Protein AF-A0A4Y2N071-F1 (afdb_monomer_lite)

Foldseek 3Di:
DDDDDDDPDPDPDDVVPDPPPPPPCDPLVRQLVQLCVAPVSVVLLCQVVDPDVDPSVVVCVVQAWDDDPSFIWGADPPDPDRDTAGEGHPVCVVVLLCSQCVPPCVVPPDSVVSLVVCVVHHDYPCSVVVSVD

InterPro domains:
  IPR041588 Integrase zinc-binding domain [PF17921] (89-132)

Radius of gyration: 17.63 Å; chains: 1; bounding box: 45×34×49 Å

Secondary structure (DSSP, 8-state):
--PPP-----SS--TTT----------HHHHHHHHTTSHHHHHHHHHHHSSS--HHHHHHHHTTEEEETTEEEEE-TT-SS-PEEEE--GGGHHHHHHHHHSSTTGGGTHHHHHHHHHHHHEE-TTHHHHHH-

Sequence (133 aa):
MLSRPICTHKKPNCEICTITIDVPARSSKDIRNEQMKDDELKKIIDTFESPEKGTNYSNCTERGYLMNREVLYRYSPDSESEEHQLVFPTHEREQILRDHHDAPTAGHYGGEGTLNRISNRYYFTGMRKFITD

pLDDT: mean 73.49, std 18.64, range [33.66, 95.0]

Organism: Araneus ventricosus (NCBI:txid182803)

Structure (mmCIF, N/CA/C/O backbone):
data_AF-A0A4Y2N071-F1
#
_entry.id   AF-A0A4Y2N071-F1
#
loop_
_atom_site.group_PDB
_atom_site.id
_atom_site.type_symbol
_atom_site.label_atom_id
_atom_site.label_alt_id
_atom_site.label_comp_id
_atom_site.label_asym_id
_atom_site.label_entity_id
_atom_site.label_seq_id
_atom_site.pdbx_PDB_ins_code
_atom_site.Cartn_x
_atom_site.Cartn_y
_atom_site.Cartn_z
_atom_site.occupancy
_atom_site.B_iso_or_equiv
_atom_site.auth_seq_id
_atom_site.auth_comp_id
_atom_site.auth_asym_id
_atom_site.auth_atom_id
_atom_site.pdbx_PDB_model_num
ATOM 1 N N . MET A 1 1 ? 32.299 23.401 -21.014 1.00 37.44 1 MET A N 1
ATOM 2 C CA . MET A 1 1 ? 30.980 23.968 -20.661 1.00 37.44 1 MET A CA 1
ATOM 3 C C . MET A 1 1 ? 29.949 23.354 -21.600 1.00 37.44 1 MET A C 1
ATOM 5 O O . MET A 1 1 ? 29.773 23.860 -22.698 1.00 37.44 1 MET A O 1
ATOM 9 N N . LEU A 1 2 ? 29.367 22.205 -21.250 1.00 33.66 2 LEU A N 1
ATOM 10 C CA . LEU A 1 2 ? 28.338 21.561 -22.076 1.00 33.66 2 LEU A CA 1
ATOM 11 C C 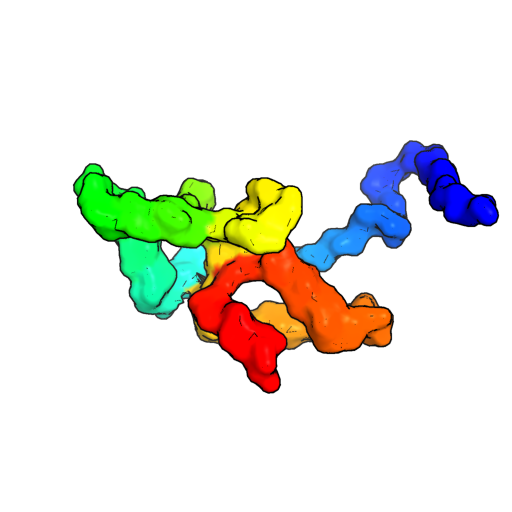. LEU A 1 2 ? 26.978 21.842 -21.440 1.00 33.66 2 LEU A C 1
ATOM 13 O O . LEU A 1 2 ? 26.544 21.144 -20.528 1.00 33.66 2 LEU A O 1
ATOM 17 N N . SER A 1 3 ? 26.353 22.928 -21.882 1.00 41.78 3 SER A N 1
ATOM 18 C CA . SER A 1 3 ? 24.983 23.279 -21.515 1.00 41.78 3 SER A CA 1
ATOM 19 C C . SER A 1 3 ? 24.014 22.274 -22.138 1.00 41.78 3 SER A C 1
ATOM 21 O O . SER A 1 3 ? 24.192 21.877 -23.292 1.00 41.78 3 SER A O 1
ATOM 23 N N . ARG A 1 4 ? 22.973 21.876 -21.393 1.00 45.53 4 ARG A N 1
ATOM 24 C CA . ARG A 1 4 ? 21.874 21.068 -21.945 1.00 45.53 4 ARG A CA 1
ATOM 25 C C . ARG A 1 4 ? 21.246 21.799 -23.143 1.00 45.53 4 ARG A C 1
ATOM 27 O O . ARG A 1 4 ? 21.029 23.009 -23.048 1.00 45.53 4 ARG A O 1
ATOM 34 N N . PRO A 1 5 ? 20.934 21.100 -24.247 1.00 46.09 5 PRO A N 1
ATOM 35 C CA . PRO A 1 5 ? 20.264 21.718 -25.381 1.00 46.09 5 PRO A CA 1
ATOM 36 C C . PRO A 1 5 ? 18.861 22.182 -24.969 1.00 46.09 5 PRO A C 1
ATOM 38 O O . PRO A 1 5 ? 18.137 21.478 -24.264 1.00 46.09 5 PRO A O 1
ATOM 41 N N . ILE A 1 6 ? 18.488 23.387 -25.402 1.00 46.72 6 ILE A N 1
ATOM 42 C CA . ILE A 1 6 ? 17.163 23.963 -25.162 1.00 46.72 6 ILE A CA 1
ATOM 43 C C . ILE A 1 6 ? 16.162 23.191 -26.026 1.00 46.72 6 ILE A C 1
ATOM 45 O O . ILE A 1 6 ? 16.242 23.214 -27.254 1.00 46.72 6 ILE A O 1
ATOM 49 N N . CYS A 1 7 ? 15.234 22.482 -25.383 1.00 46.34 7 CYS A N 1
ATOM 50 C CA . CYS A 1 7 ? 14.185 21.738 -26.068 1.00 46.34 7 CYS A CA 1
ATOM 51 C C . CYS A 1 7 ? 13.132 22.717 -26.609 1.00 46.34 7 CYS A C 1
ATOM 53 O O . CYS A 1 7 ? 12.407 23.345 -25.841 1.00 46.34 7 CYS A O 1
ATOM 55 N N . THR A 1 8 ? 13.058 22.864 -27.932 1.00 52.81 8 THR A N 1
ATOM 56 C CA . THR A 1 8 ? 12.156 23.805 -28.622 1.00 52.81 8 THR A CA 1
ATOM 57 C C . THR A 1 8 ? 10.921 23.135 -29.240 1.00 52.81 8 THR A C 1
ATOM 59 O O . THR A 1 8 ? 10.214 23.744 -30.044 1.00 52.81 8 THR A O 1
ATOM 62 N N . HIS A 1 9 ? 10.608 21.889 -28.879 1.00 46.81 9 HIS A N 1
ATOM 63 C CA . HIS A 1 9 ? 9.512 21.151 -29.506 1.00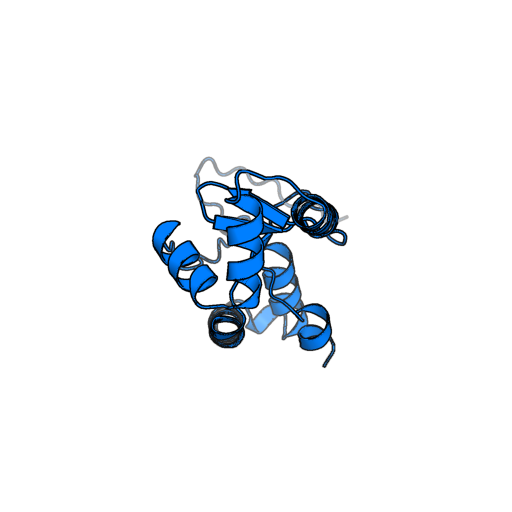 46.81 9 HIS A CA 1
ATOM 64 C C . HIS A 1 9 ? 8.139 21.509 -28.912 1.00 46.81 9 HIS A C 1
ATOM 66 O O . HIS A 1 9 ? 7.810 21.141 -27.789 1.00 46.81 9 HIS A O 1
ATOM 72 N N . LYS A 1 10 ? 7.285 22.157 -29.717 1.00 52.66 10 LYS A N 1
ATOM 73 C CA . LYS A 1 10 ? 5.832 22.298 -29.485 1.00 52.66 10 LYS A CA 1
ATOM 74 C C . LYS A 1 10 ? 5.082 20.984 -29.780 1.00 52.66 10 LYS A C 1
ATOM 76 O O . LYS A 1 10 ? 4.185 20.957 -30.621 1.00 52.66 10 LYS A O 1
ATOM 81 N N . LYS A 1 11 ? 5.461 19.880 -29.133 1.00 46.41 11 LYS A N 1
ATOM 82 C CA . LYS A 1 11 ? 4.685 18.628 -29.129 1.00 46.41 11 LYS A CA 1
ATOM 83 C C . LYS A 1 11 ? 4.658 18.040 -27.713 1.00 46.41 11 LYS A C 1
ATOM 85 O O . LYS A 1 11 ? 5.668 18.131 -27.021 1.00 46.41 11 LYS A O 1
ATOM 90 N N . PRO A 1 12 ? 3.531 17.451 -27.279 1.00 49.78 12 PRO A N 1
ATOM 91 C CA . PRO A 1 12 ? 3.331 17.034 -25.891 1.00 49.78 12 PRO A CA 1
ATOM 92 C C . PRO A 1 12 ? 4.156 15.809 -25.455 1.00 49.78 12 PRO A C 1
ATOM 94 O O . PRO A 1 12 ? 4.150 15.493 -24.273 1.00 49.78 12 PRO A O 1
ATOM 97 N N . ASN A 1 13 ? 4.880 15.131 -26.355 1.00 44.25 13 ASN A N 1
ATOM 98 C CA . ASN A 1 13 ? 5.719 13.977 -26.020 1.00 44.25 13 ASN A CA 1
ATOM 99 C C . ASN A 1 13 ? 7.193 14.201 -26.411 1.00 44.25 13 ASN A C 1
ATOM 101 O O . ASN A 1 13 ? 7.641 13.891 -27.510 1.00 44.25 13 ASN A O 1
ATOM 105 N N . CYS A 1 14 ? 7.975 14.753 -25.485 1.00 40.94 14 CYS A N 1
ATOM 106 C CA . CYS A 1 14 ? 9.430 14.799 -25.610 1.00 40.94 14 CYS A CA 1
ATOM 107 C C . CYS A 1 14 ? 10.027 13.490 -25.066 1.00 40.94 14 CYS A C 1
ATOM 109 O O . CYS A 1 14 ? 10.014 13.260 -23.856 1.00 40.94 14 CYS A O 1
ATOM 111 N N . GLU A 1 15 ? 10.592 12.660 -25.945 1.00 49.59 15 GLU A N 1
ATOM 112 C CA . GLU A 1 15 ? 11.195 11.352 -25.614 1.00 49.59 15 GLU A CA 1
ATOM 113 C C . GLU A 1 15 ? 12.421 11.443 -24.682 1.00 49.59 15 GLU A C 1
ATOM 115 O O . GLU A 1 15 ? 12.846 10.447 -24.106 1.00 49.59 15 GLU A O 1
ATOM 120 N N . ILE A 1 16 ? 12.968 12.645 -24.471 1.00 48.81 16 ILE A N 1
ATOM 121 C CA . ILE A 1 16 ? 14.097 12.886 -23.556 1.00 48.81 16 ILE A CA 1
ATOM 122 C C . ILE A 1 16 ? 13.614 13.194 -22.123 1.00 48.81 16 ILE A C 1
ATOM 124 O O . ILE A 1 16 ? 14.394 13.100 -21.176 1.00 48.81 16 ILE A O 1
ATOM 128 N N . CYS A 1 17 ? 12.339 13.554 -21.925 1.00 40.91 17 CYS A N 1
ATOM 129 C CA . CYS A 1 17 ? 11.870 14.129 -20.658 1.00 40.91 17 CYS A CA 1
ATOM 130 C C . CYS A 1 17 ? 10.799 13.329 -19.914 1.00 40.91 17 CYS A C 1
ATOM 132 O O . CYS A 1 17 ? 10.491 13.683 -18.777 1.00 40.91 17 CYS A O 1
ATOM 134 N N . THR A 1 18 ? 10.210 12.275 -20.477 1.00 45.09 18 THR A N 1
ATOM 135 C CA . THR A 1 18 ? 9.135 11.569 -19.764 1.00 45.09 18 THR A CA 1
ATOM 136 C C . THR A 1 18 ? 9.081 10.105 -20.162 1.00 45.09 18 THR A C 1
ATOM 138 O O . THR A 1 18 ? 8.245 9.684 -20.951 1.00 45.09 18 THR A O 1
ATOM 141 N N . ILE A 1 19 ? 9.969 9.304 -19.575 1.00 37.50 19 ILE A N 1
ATOM 142 C CA . ILE A 1 19 ? 9.699 7.873 -19.442 1.00 37.50 19 ILE A CA 1
ATOM 143 C C . ILE A 1 19 ? 8.744 7.751 -18.254 1.00 37.50 19 ILE A C 1
ATOM 145 O O . ILE A 1 19 ? 9.153 7.577 -17.105 1.00 37.50 19 ILE A O 1
ATOM 149 N N . THR A 1 20 ? 7.451 7.926 -18.515 1.00 41.72 20 THR A N 1
ATOM 150 C CA . THR A 1 20 ? 6.421 7.353 -17.656 1.00 41.72 20 THR A CA 1
ATOM 151 C C . THR A 1 20 ? 6.557 5.850 -17.805 1.00 41.72 20 THR A C 1
ATOM 153 O O . THR A 1 20 ? 6.148 5.273 -18.805 1.00 41.72 20 THR A O 1
ATOM 156 N N . ILE A 1 21 ? 7.199 5.207 -16.829 1.00 43.38 21 ILE A N 1
ATOM 157 C CA . ILE A 1 21 ? 6.921 3.797 -16.579 1.00 43.38 21 ILE A CA 1
ATOM 158 C C . ILE A 1 21 ? 5.436 3.792 -16.220 1.00 43.38 21 ILE A C 1
ATOM 160 O O . ILE A 1 21 ? 5.066 4.229 -15.127 1.00 43.38 21 ILE A O 1
ATOM 164 N N . ASP A 1 22 ? 4.603 3.454 -17.204 1.00 47.16 22 ASP A N 1
ATOM 165 C CA . ASP A 1 22 ? 3.198 3.127 -17.018 1.00 47.16 22 ASP A CA 1
ATOM 166 C C . ASP A 1 22 ? 3.184 1.877 -16.149 1.00 47.16 22 ASP A C 1
ATOM 168 O O . ASP A 1 22 ? 3.186 0.735 -16.605 1.00 47.16 22 ASP A O 1
ATOM 172 N N . VAL A 1 23 ? 3.245 2.115 -14.845 1.00 50.09 23 VAL A N 1
ATOM 173 C CA . VAL A 1 23 ? 2.686 1.184 -13.880 1.00 50.09 23 VAL A CA 1
ATOM 174 C C . VAL A 1 23 ? 1.272 0.946 -14.361 1.00 50.09 23 VAL A C 1
ATOM 176 O O . VAL A 1 23 ? 0.600 1.939 -14.660 1.00 50.09 23 VAL A O 1
ATOM 179 N N . PRO A 1 24 ? 0.843 -0.320 -14.526 1.00 47.38 24 PRO A N 1
ATOM 180 C CA . PRO A 1 24 ? -0.466 -0.595 -15.088 1.00 47.38 24 PRO A CA 1
ATOM 181 C C . PRO A 1 24 ? -1.447 0.289 -14.339 1.00 47.38 24 PRO A C 1
ATOM 183 O O . PRO A 1 24 ? -1.409 0.303 -13.106 1.00 47.38 24 PRO A O 1
ATOM 186 N N . ALA A 1 25 ? -2.204 1.104 -15.081 1.00 58.91 25 ALA A N 1
ATOM 187 C CA . ALA A 1 25 ? -3.143 2.081 -14.548 1.00 58.91 25 ALA A CA 1
ATOM 188 C C . ALA A 1 25 ? -4.273 1.331 -13.828 1.00 58.91 25 ALA A C 1
ATOM 190 O O . ALA A 1 25 ? -5.395 1.210 -14.313 1.00 58.91 25 ALA A O 1
ATOM 191 N N . ARG A 1 26 ? -3.930 0.731 -12.689 1.00 73.81 26 ARG A N 1
ATOM 192 C CA . ARG A 1 26 ? -4.817 -0.006 -11.814 1.00 73.81 26 ARG A CA 1
ATOM 193 C C . ARG A 1 26 ? -5.765 1.018 -11.237 1.00 73.81 26 ARG A C 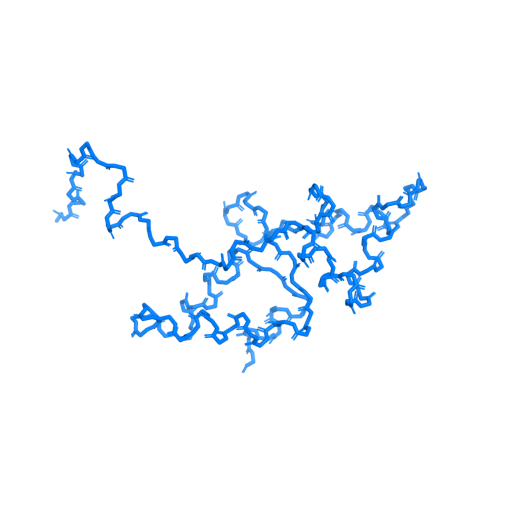1
ATOM 195 O O . ARG A 1 26 ? -5.363 2.123 -10.859 1.00 73.81 26 ARG A O 1
ATOM 202 N N . SER A 1 27 ? -7.039 0.661 -11.195 1.00 85.69 27 SER A N 1
ATOM 203 C CA . SER A 1 27 ? -8.007 1.547 -10.578 1.00 85.69 27 SER A CA 1
ATOM 204 C C . SER A 1 27 ? -7.682 1.683 -9.088 1.00 85.69 27 SER A C 1
ATOM 206 O O . SER A 1 27 ? -7.125 0.771 -8.471 1.00 85.69 27 SER A O 1
ATOM 208 N N . SER A 1 28 ? -8.064 2.805 -8.476 1.00 85.69 28 SER A N 1
ATOM 209 C CA . SER A 1 28 ? -7.918 2.982 -7.025 1.00 85.69 28 SER A CA 1
ATOM 210 C C . SER A 1 28 ? -8.601 1.857 -6.238 1.00 85.69 28 SER A C 1
ATOM 212 O O . SER A 1 28 ? -8.123 1.468 -5.179 1.00 85.69 28 SER A O 1
ATOM 214 N N . LYS A 1 29 ? -9.678 1.281 -6.790 1.00 89.81 29 LYS A N 1
ATOM 215 C CA . LYS A 1 29 ? -10.380 0.129 -6.215 1.00 89.81 29 LYS A CA 1
ATOM 216 C C . LYS A 1 29 ? -9.522 -1.129 -6.212 1.00 89.81 29 LYS A C 1
ATOM 218 O O . LYS A 1 29 ? -9.482 -1.817 -5.201 1.00 89.81 29 LYS A O 1
ATOM 223 N N . ASP A 1 30 ? -8.828 -1.418 -7.310 1.00 90.31 30 ASP A N 1
ATOM 224 C CA . ASP A 1 30 ? -7.954 -2.593 -7.390 1.00 90.31 30 ASP A CA 1
ATOM 225 C C . ASP A 1 30 ? -6.790 -2.461 -6.412 1.00 90.31 30 ASP A C 1
ATOM 227 O O . ASP A 1 30 ? -6.504 -3.387 -5.661 1.00 90.31 30 ASP A O 1
ATOM 231 N N . ILE A 1 31 ? -6.178 -1.275 -6.357 1.00 90.19 31 ILE A N 1
ATOM 232 C CA . ILE A 1 31 ? -5.094 -0.977 -5.416 1.00 90.19 31 ILE A CA 1
ATOM 233 C C . ILE A 1 31 ? -5.576 -1.163 -3.976 1.00 90.19 31 ILE A C 1
ATOM 235 O O . ILE A 1 31 ? -4.925 -1.851 -3.194 1.00 90.19 31 ILE A O 1
ATOM 239 N N . ARG A 1 32 ? -6.738 -0.603 -3.631 1.00 92.81 32 ARG A N 1
ATOM 240 C CA . ARG A 1 32 ? -7.340 -0.777 -2.308 1.00 92.81 32 ARG A CA 1
ATOM 241 C C . ARG A 1 32 ? -7.597 -2.249 -1.994 1.00 92.81 32 ARG A C 1
ATOM 243 O O . ARG A 1 32 ? -7.272 -2.697 -0.900 1.00 92.81 32 ARG A O 1
ATOM 250 N N . ASN A 1 33 ? -8.159 -3.006 -2.934 1.00 93.19 33 ASN A N 1
ATOM 251 C CA . ASN A 1 33 ? -8.427 -4.430 -2.741 1.00 93.19 33 ASN A CA 1
ATOM 252 C C . ASN A 1 33 ? -7.141 -5.206 -2.440 1.00 93.19 33 ASN A C 1
ATOM 254 O O . ASN A 1 33 ? -7.149 -6.058 -1.556 1.00 93.19 33 ASN A O 1
ATOM 258 N N . GLU A 1 34 ? -6.041 -4.899 -3.130 1.00 93.19 34 GLU A N 1
ATOM 259 C CA . GLU A 1 34 ? -4.741 -5.510 -2.845 1.00 93.19 34 GLU A CA 1
ATOM 260 C C . GLU A 1 34 ? -4.171 -5.060 -1.492 1.00 93.19 34 GLU A C 1
ATOM 262 O O . GLU A 1 34 ? -3.693 -5.899 -0.733 1.00 93.19 34 GLU A O 1
ATOM 267 N N . GLN A 1 35 ? -4.290 -3.778 -1.128 1.00 94.06 35 GLN A N 1
ATOM 268 C CA . GLN A 1 35 ? -3.870 -3.285 0.191 1.00 94.06 35 GLN A CA 1
ATOM 269 C C . GLN A 1 35 ? -4.635 -3.966 1.334 1.00 94.06 35 GLN A C 1
ATOM 271 O O . GLN A 1 35 ? -4.040 -4.323 2.345 1.00 94.06 35 GLN A O 1
ATOM 276 N N . MET A 1 36 ? -5.936 -4.209 1.167 1.00 94.62 36 MET A N 1
ATOM 277 C CA . MET A 1 36 ? -6.779 -4.849 2.185 1.00 94.62 36 MET A CA 1
ATOM 278 C C . MET A 1 36 ? -6.499 -6.347 2.376 1.00 94.62 36 MET A C 1
ATOM 280 O O . MET A 1 36 ? -6.958 -6.921 3.365 1.00 94.62 36 MET A O 1
ATOM 284 N N . LYS A 1 37 ? -5.771 -6.989 1.452 1.00 94.81 37 LYS A N 1
ATOM 285 C CA . LYS A 1 37 ? -5.297 -8.374 1.617 1.00 94.81 37 LYS A CA 1
ATOM 286 C C . LYS A 1 37 ? -4.062 -8.471 2.514 1.00 94.81 37 LYS A C 1
ATOM 288 O O . LYS A 1 37 ? -3.774 -9.558 3.003 1.00 94.81 37 LYS A O 1
ATOM 293 N N . ASP A 1 38 ? -3.338 -7.371 2.712 1.00 94.56 38 ASP A N 1
ATOM 294 C CA . ASP A 1 38 ? -2.178 -7.314 3.598 1.00 94.56 38 ASP A CA 1
ATOM 295 C C . ASP A 1 38 ? -2.625 -6.919 5.011 1.00 94.56 38 ASP A C 1
ATOM 297 O O . ASP A 1 38 ? -3.181 -5.842 5.231 1.00 94.56 38 ASP A O 1
ATOM 301 N N . ASP A 1 39 ? -2.392 -7.805 5.981 1.00 93.62 39 ASP A N 1
ATOM 302 C CA . ASP A 1 39 ? -2.852 -7.631 7.361 1.00 93.62 39 ASP A CA 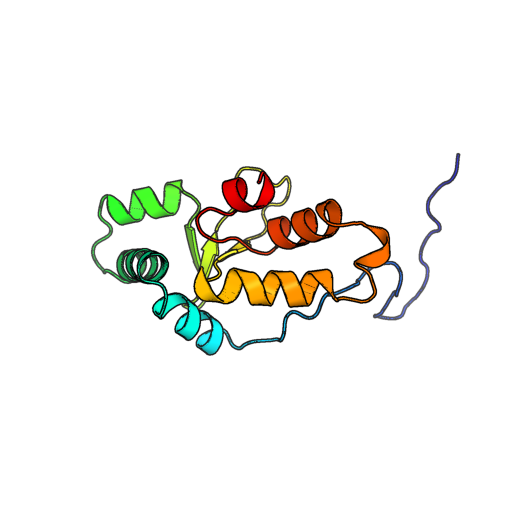1
ATOM 303 C C . ASP A 1 39 ? -2.253 -6.399 8.057 1.00 93.62 39 ASP A C 1
ATOM 305 O O . ASP A 1 39 ? -2.877 -5.844 8.966 1.00 93.62 39 ASP A O 1
ATOM 309 N N . GLU A 1 40 ? -1.044 -5.965 7.686 1.00 92.38 40 GLU A N 1
ATOM 310 C CA . GLU A 1 40 ? -0.457 -4.750 8.252 1.00 92.38 40 GLU A CA 1
ATOM 311 C C . GLU A 1 40 ? -1.094 -3.502 7.650 1.00 92.38 40 GLU A C 1
ATOM 313 O O . GLU A 1 40 ? -1.486 -2.596 8.390 1.00 92.38 40 GLU A O 1
ATOM 318 N N . LEU A 1 41 ? -1.236 -3.464 6.323 1.00 94.44 41 LEU A N 1
ATOM 319 C CA . LEU A 1 41 ? -1.840 -2.319 5.641 1.00 94.44 41 LEU A CA 1
ATOM 320 C C . LEU A 1 41 ? -3.312 -2.168 6.008 1.00 94.44 41 LEU A C 1
ATOM 322 O O . LEU A 1 41 ? -3.762 -1.055 6.278 1.00 94.44 41 LEU A O 1
ATOM 326 N N . LYS A 1 42 ? -4.035 -3.283 6.111 1.00 95.00 42 LYS A N 1
ATOM 327 C CA . LYS A 1 42 ? -5.422 -3.313 6.567 1.00 95.00 42 LYS A CA 1
ATOM 328 C C . LYS A 1 42 ? -5.586 -2.664 7.940 1.00 95.00 42 LYS A C 1
ATOM 330 O O . LYS A 1 42 ? -6.445 -1.809 8.095 1.00 95.00 42 LYS A O 1
ATOM 335 N N . LYS A 1 43 ? -4.726 -2.977 8.918 1.00 94.19 43 LYS A N 1
ATOM 336 C CA . LYS A 1 43 ? -4.777 -2.338 10.252 1.00 94.19 43 LYS A CA 1
ATOM 337 C C . LYS A 1 43 ? -4.583 -0.825 10.181 1.00 94.19 43 LYS A C 1
ATOM 339 O O . LYS A 1 43 ? -5.201 -0.087 10.950 1.00 94.19 43 LYS A O 1
ATOM 344 N N . ILE A 1 44 ? -3.710 -0.359 9.287 1.00 94.44 44 ILE A N 1
ATOM 345 C CA . ILE A 1 44 ? -3.479 1.073 9.076 1.00 94.44 44 ILE A CA 1
ATOM 346 C C . ILE A 1 44 ? -4.728 1.709 8.456 1.00 94.44 44 ILE A C 1
ATOM 348 O O . ILE A 1 44 ? -5.197 2.726 8.958 1.00 94.44 44 ILE A O 1
ATOM 352 N N . ILE A 1 45 ? -5.300 1.094 7.420 1.00 94.75 45 ILE A N 1
ATOM 353 C CA . ILE A 1 45 ? -6.524 1.568 6.758 1.00 94.75 45 ILE A CA 1
ATOM 354 C C . ILE A 1 45 ? -7.693 1.614 7.749 1.00 94.75 45 ILE A C 1
ATOM 356 O O . ILE A 1 45 ? -8.312 2.664 7.897 1.00 94.75 45 ILE A O 1
ATOM 360 N N . ASP A 1 46 ? -7.920 0.539 8.506 1.00 94.62 46 ASP A N 1
ATOM 361 C CA . ASP A 1 46 ? -8.953 0.465 9.544 1.00 94.62 46 ASP A CA 1
ATOM 362 C C . ASP A 1 46 ? -8.763 1.572 10.602 1.00 94.62 46 ASP A C 1
ATOM 364 O O . ASP A 1 46 ? -9.730 2.157 11.087 1.00 94.62 46 ASP A O 1
ATOM 368 N N . THR A 1 47 ? -7.512 1.924 10.930 1.00 94.12 47 THR A N 1
ATOM 369 C CA . THR A 1 47 ? -7.200 3.038 11.843 1.00 94.12 47 THR A CA 1
ATOM 370 C C . THR A 1 47 ? -7.601 4.397 11.258 1.00 94.12 47 THR A C 1
ATOM 372 O O . THR A 1 47 ? -8.071 5.261 11.999 1.00 94.12 47 THR A O 1
ATOM 375 N N . PHE A 1 48 ? -7.422 4.609 9.951 1.00 92.31 48 PHE A N 1
ATOM 376 C CA . PHE A 1 48 ? -7.835 5.843 9.272 1.00 92.31 48 PHE A CA 1
ATOM 377 C C . PHE A 1 48 ? -9.350 5.933 9.057 1.00 92.31 48 PHE A C 1
ATOM 379 O O . PHE A 1 48 ? -9.887 7.041 9.030 1.00 92.31 48 PHE A O 1
ATOM 386 N N . GLU A 1 49 ? -10.024 4.796 8.890 1.00 92.12 49 GLU A N 1
ATOM 387 C CA . GLU A 1 49 ? -11.475 4.712 8.675 1.00 92.12 49 GLU A CA 1
ATOM 388 C C . GLU A 1 49 ? -12.272 4.702 9.982 1.00 92.12 49 GLU A C 1
ATOM 390 O O . GLU A 1 49 ? -13.462 5.026 9.985 1.00 92.12 49 GLU A O 1
ATOM 395 N N . SER A 1 50 ? -11.618 4.389 11.102 1.00 91.25 50 SER A N 1
ATOM 396 C CA . SER A 1 50 ? -12.218 4.504 12.424 1.00 91.25 50 SER A CA 1
ATOM 397 C C . SER A 1 50 ? -12.672 5.947 12.695 1.00 91.25 50 SER A C 1
ATOM 399 O O . SER A 1 50 ? -11.883 6.887 12.542 1.00 91.25 50 SER A O 1
ATOM 401 N N . PRO A 1 51 ? -13.916 6.158 13.167 1.00 86.69 51 PRO A N 1
ATOM 402 C CA . PRO A 1 51 ? -14.378 7.484 13.575 1.00 86.69 51 PRO A CA 1
ATOM 403 C C . PRO A 1 51 ? -13.599 8.017 14.789 1.00 86.69 51 PRO A C 1
ATOM 405 O O . PRO A 1 51 ? -13.521 9.228 15.001 1.00 86.69 51 PRO A O 1
ATOM 408 N N . GLU A 1 52 ? -12.999 7.124 15.579 1.00 88.12 52 GLU A N 1
ATOM 409 C CA . GLU A 1 52 ? -12.213 7.469 16.756 1.00 88.12 52 GLU A CA 1
ATOM 410 C C . GLU A 1 52 ? -10.733 7.622 16.394 1.00 88.12 52 GLU A C 1
ATOM 412 O O . GLU A 1 52 ? -9.986 6.648 16.257 1.00 88.12 52 GLU A O 1
ATOM 417 N N . LYS A 1 53 ? -10.288 8.877 16.280 1.00 84.38 53 LYS A N 1
ATOM 418 C CA . LYS A 1 53 ? -8.874 9.218 16.084 1.00 84.38 53 LYS A CA 1
ATOM 419 C C . LYS A 1 53 ? -8.121 9.112 17.409 1.00 84.38 53 LYS A C 1
ATOM 421 O O . LYS A 1 53 ? -7.971 10.091 18.134 1.00 84.38 53 LYS A O 1
ATOM 426 N N . GLY A 1 54 ? -7.692 7.898 17.737 1.00 86.62 54 GLY A N 1
ATOM 427 C CA . GLY A 1 54 ? -6.869 7.614 18.913 1.00 86.62 54 GLY A CA 1
ATOM 428 C C . GLY A 1 54 ? -5.364 7.710 18.644 1.00 86.62 54 GLY A C 1
ATOM 429 O O . GLY A 1 54 ? -4.917 8.099 17.566 1.00 86.62 54 GLY A O 1
ATOM 430 N N . THR A 1 55 ? -4.565 7.256 19.610 1.00 88.94 55 THR A N 1
ATOM 431 C CA . THR A 1 55 ? -3.093 7.213 19.531 1.00 88.94 55 THR A CA 1
ATOM 432 C C . THR A 1 55 ? -2.577 6.498 18.277 1.00 88.94 55 THR A C 1
ATOM 434 O O . THR A 1 55 ? -1.581 6.915 17.696 1.00 88.94 55 THR A O 1
ATOM 437 N N . ASN A 1 56 ? -3.271 5.452 17.814 1.00 88.94 56 ASN A N 1
ATOM 438 C CA . ASN A 1 56 ? -2.892 4.720 16.601 1.00 88.94 56 ASN A CA 1
ATOM 439 C C . ASN A 1 56 ? -2.961 5.595 15.344 1.00 88.94 56 ASN A C 1
ATOM 441 O O . ASN A 1 56 ? -2.071 5.504 14.504 1.00 88.94 56 ASN A O 1
ATOM 445 N N . TYR A 1 57 ? -3.963 6.475 15.241 1.00 90.69 57 TYR A N 1
ATOM 446 C CA . TYR A 1 57 ? -4.080 7.410 14.124 1.00 90.69 57 TYR A CA 1
ATOM 447 C C . TYR A 1 57 ? -2.885 8.366 14.106 1.00 90.69 57 TYR A C 1
ATOM 449 O O . TYR A 1 57 ? -2.213 8.482 13.081 1.00 90.69 57 TYR A O 1
ATOM 457 N N . SER A 1 58 ? -2.568 8.977 15.254 1.00 90.69 58 SER A N 1
ATOM 458 C CA . SER A 1 58 ? -1.412 9.872 15.384 1.00 90.69 58 SER A CA 1
ATOM 459 C C . SER A 1 58 ? -0.115 9.155 15.010 1.00 90.69 58 SER A C 1
ATOM 461 O O . SER A 1 58 ? 0.615 9.632 14.143 1.00 90.69 58 SER A O 1
ATOM 463 N N . ASN A 1 59 ? 0.106 7.949 15.544 1.00 90.88 59 ASN A N 1
ATOM 464 C CA . ASN A 1 59 ? 1.270 7.120 15.224 1.00 90.88 59 ASN A CA 1
ATOM 465 C C . ASN A 1 59 ? 1.387 6.820 13.718 1.00 90.88 59 ASN A C 1
ATOM 467 O O . ASN A 1 59 ? 2.488 6.826 13.165 1.00 90.88 59 ASN A O 1
ATOM 471 N N . CYS A 1 60 ? 0.273 6.535 13.037 1.00 91.12 60 CYS A N 1
ATOM 472 C CA . CYS A 1 60 ? 0.258 6.317 11.590 1.00 91.12 60 CYS A CA 1
ATOM 473 C C . CYS A 1 60 ? 0.629 7.598 10.831 1.00 91.12 60 CYS A C 1
ATOM 475 O O . CYS A 1 60 ? 1.486 7.557 9.947 1.00 91.12 60 CYS A O 1
ATOM 477 N N . THR A 1 61 ? 0.049 8.741 11.200 1.00 89.56 61 THR A N 1
ATOM 478 C CA . THR A 1 61 ? 0.352 10.023 10.548 1.00 89.56 61 THR A CA 1
ATOM 479 C C . THR A 1 61 ? 1.789 10.490 10.785 1.00 89.56 61 THR A C 1
ATOM 481 O O . THR A 1 61 ? 2.437 10.943 9.847 1.00 89.56 61 THR A O 1
ATOM 484 N N . GLU A 1 62 ? 2.338 10.299 11.988 1.00 89.25 62 GLU A N 1
ATOM 485 C CA . GLU A 1 62 ? 3.736 10.620 12.319 1.00 89.25 62 GLU A CA 1
ATOM 486 C C . GLU A 1 62 ? 4.729 9.759 11.530 1.00 89.25 62 GLU A C 1
ATOM 488 O O . GLU A 1 62 ? 5.814 10.210 11.170 1.00 89.25 62 GLU A O 1
ATOM 493 N N . ARG A 1 63 ? 4.344 8.523 11.191 1.00 87.81 63 ARG A N 1
ATOM 494 C CA . ARG A 1 63 ? 5.113 7.648 10.288 1.00 87.81 63 ARG A CA 1
ATOM 495 C C . ARG A 1 63 ? 4.985 8.030 8.808 1.00 87.81 63 ARG A C 1
ATOM 497 O O . ARG A 1 63 ? 5.610 7.376 7.962 1.00 87.81 63 ARG A O 1
ATOM 504 N N . GLY A 1 64 ? 4.198 9.063 8.508 1.00 89.94 64 GLY A N 1
ATOM 505 C CA . GLY A 1 64 ? 3.995 9.632 7.182 1.00 89.94 64 GLY A CA 1
ATOM 506 C C . GLY A 1 64 ? 2.846 9.013 6.391 1.00 89.94 64 GLY A C 1
ATOM 507 O O . GLY A 1 64 ? 2.744 9.301 5.203 1.00 89.94 64 GLY A O 1
ATOM 508 N N . TYR A 1 65 ? 2.008 8.157 6.987 1.00 92.12 65 TYR A N 1
ATOM 509 C CA . TYR A 1 65 ? 0.881 7.549 6.273 1.00 92.12 65 TYR A CA 1
ATOM 510 C C . TYR A 1 65 ? -0.274 8.534 6.078 1.00 92.12 65 TYR A C 1
ATOM 512 O O . TYR A 1 65 ? -0.571 9.347 6.955 1.00 92.12 65 TYR A O 1
ATOM 520 N N . LEU A 1 66 ? -0.962 8.411 4.945 1.00 92.25 66 LEU A N 1
ATOM 521 C CA . LEU A 1 66 ? -2.175 9.163 4.636 1.00 92.25 66 LEU A CA 1
ATOM 522 C C . LEU A 1 66 ? -3.114 8.361 3.724 1.00 92.25 66 LEU A C 1
ATOM 524 O O . LEU A 1 66 ? -2.685 7.459 3.006 1.00 92.25 66 LEU A O 1
ATOM 528 N N . MET A 1 67 ? -4.388 8.746 3.701 1.00 92.69 67 MET A N 1
ATOM 529 C CA . MET A 1 67 ? -5.389 8.189 2.790 1.00 92.69 67 MET A CA 1
ATOM 530 C C . MET A 1 67 ? -5.740 9.200 1.699 1.00 92.69 67 MET A C 1
ATOM 532 O O . MET A 1 67 ? -6.015 10.364 1.988 1.00 92.69 67 MET A O 1
ATOM 536 N N . ASN A 1 68 ? -5.791 8.750 0.447 1.00 88.69 68 ASN A N 1
ATOM 537 C CA . ASN A 1 68 ? -6.298 9.534 -0.676 1.00 88.69 68 ASN A CA 1
ATOM 538 C C . ASN A 1 68 ? -7.200 8.647 -1.538 1.00 88.69 68 ASN A C 1
ATOM 540 O O . ASN A 1 68 ? -6.759 7.616 -2.035 1.00 88.69 68 ASN A O 1
ATOM 544 N N . ARG A 1 69 ? -8.475 9.037 -1.691 1.00 87.56 69 ARG A N 1
ATOM 545 C CA . ARG A 1 69 ? -9.496 8.265 -2.432 1.00 87.56 69 ARG A CA 1
ATOM 546 C C . ARG A 1 69 ? -9.493 6.775 -2.057 1.00 87.56 69 ARG A C 1
ATOM 548 O O . ARG A 1 69 ? -9.468 5.917 -2.933 1.00 87.56 69 ARG A O 1
ATOM 555 N N . GLU A 1 70 ? -9.503 6.502 -0.751 1.00 90.38 70 GLU A N 1
ATOM 556 C CA . GLU A 1 70 ? -9.536 5.150 -0.164 1.00 90.38 70 GLU A CA 1
ATOM 557 C C . GLU A 1 70 ? -8.268 4.299 -0.375 1.00 90.38 70 GLU A C 1
ATOM 559 O O . GLU A 1 70 ? -8.251 3.129 0.006 1.00 90.38 70 GLU A O 1
ATOM 564 N N . VAL A 1 71 ? -7.209 4.881 -0.939 1.00 92.88 71 VAL A N 1
ATOM 565 C CA . VAL A 1 71 ? -5.906 4.240 -1.139 1.00 92.88 71 VAL A CA 1
ATOM 566 C C . VAL A 1 71 ? -4.901 4.791 -0.133 1.00 92.88 71 VAL A C 1
ATOM 568 O O . VAL A 1 71 ? -4.852 6.001 0.115 1.00 92.88 71 VAL A O 1
ATOM 571 N N . LEU A 1 72 ? -4.092 3.897 0.433 1.00 94.50 72 LEU A N 1
ATOM 572 C CA . LEU A 1 72 ? -3.046 4.233 1.392 1.00 94.50 72 LEU A CA 1
ATOM 573 C C . LEU A 1 72 ? -1.768 4.706 0.683 1.00 94.50 72 LEU A C 1
ATOM 575 O O . LEU A 1 72 ? -1.235 4.025 -0.197 1.00 94.50 72 LEU A O 1
ATOM 579 N N . TYR A 1 73 ? -1.251 5.850 1.122 1.00 92.75 73 TYR A N 1
ATOM 580 C CA . TYR A 1 73 ? 0.011 6.435 0.676 1.00 92.75 73 TYR A CA 1
ATOM 581 C C . TYR A 1 73 ? 0.927 6.731 1.865 1.00 92.75 73 TYR A C 1
ATOM 583 O O . TYR A 1 73 ? 0.496 6.721 3.023 1.00 92.75 73 TYR A O 1
ATOM 591 N N . ARG A 1 74 ? 2.200 7.009 1.575 1.00 91.25 74 ARG A N 1
ATOM 592 C CA . ARG A 1 74 ? 3.201 7.395 2.567 1.00 91.25 74 ARG A CA 1
ATOM 593 C C . ARG A 1 74 ? 4.112 8.508 2.051 1.00 91.25 74 ARG A C 1
ATOM 595 O O . ARG A 1 74 ? 4.540 8.477 0.904 1.00 91.25 74 ARG A O 1
ATOM 602 N N . TYR A 1 75 ? 4.448 9.461 2.912 1.00 86.69 75 TYR A N 1
ATOM 603 C CA . TYR A 1 75 ? 5.547 10.393 2.672 1.00 86.69 75 TYR A CA 1
ATOM 604 C C . TYR A 1 75 ? 6.891 9.724 2.950 1.00 86.69 75 TYR A C 1
ATOM 606 O O . TYR A 1 75 ? 7.093 9.128 4.015 1.00 86.69 75 TYR A O 1
ATOM 614 N N . SER A 1 76 ? 7.829 9.851 2.015 1.00 76.56 76 SER A N 1
ATOM 615 C CA . SER A 1 76 ? 9.208 9.464 2.282 1.00 76.56 76 SER A CA 1
ATOM 616 C C . SER A 1 76 ? 9.882 10.565 3.101 1.00 76.56 76 SER A C 1
ATOM 618 O O . SER A 1 76 ? 9.986 11.689 2.620 1.00 76.56 76 SER A O 1
ATOM 620 N N . PRO A 1 77 ? 10.373 10.279 4.319 1.00 66.88 77 PRO A N 1
ATOM 621 C CA . PRO A 1 77 ? 11.152 11.258 5.071 1.00 66.88 77 PRO A CA 1
ATOM 622 C C . PRO A 1 77 ? 12.538 11.500 4.451 1.00 66.88 77 PRO A C 1
ATOM 624 O O . PRO A 1 77 ? 13.204 12.458 4.823 1.00 66.88 77 PRO A O 1
ATOM 627 N N . ASP A 1 78 ? 12.980 10.624 3.542 1.00 65.19 78 ASP A N 1
ATOM 628 C CA . ASP A 1 78 ? 14.325 10.650 2.960 1.00 65.19 78 ASP A CA 1
ATOM 629 C C . ASP A 1 78 ? 14.350 11.162 1.513 1.00 65.19 78 ASP A C 1
ATOM 631 O O . ASP A 1 78 ? 15.433 11.285 0.943 1.00 65.19 78 ASP A O 1
ATOM 635 N N . SER A 1 79 ? 13.192 11.415 0.883 1.00 64.81 79 SER A N 1
ATOM 636 C CA . SER A 1 79 ? 13.182 12.001 -0.460 1.00 64.81 79 SER A CA 1
ATOM 637 C C . SER A 1 79 ? 13.206 13.518 -0.378 1.00 64.81 79 SER A C 1
ATOM 639 O O . SER A 1 79 ? 12.437 14.123 0.358 1.00 64.81 79 SER A O 1
ATOM 641 N N . GLU A 1 80 ? 14.024 14.141 -1.223 1.00 58.75 80 GLU A N 1
ATOM 642 C CA . GLU A 1 80 ? 13.968 15.589 -1.471 1.00 58.75 80 GLU A CA 1
ATOM 643 C C . GLU A 1 80 ? 12.641 16.015 -2.137 1.00 58.75 80 GLU A C 1
ATOM 645 O O . GLU A 1 80 ? 12.328 17.200 -2.212 1.00 58.75 80 GLU A O 1
ATOM 650 N N . SER A 1 81 ? 11.863 15.046 -2.630 1.00 62.91 81 SER A N 1
ATOM 651 C CA . SER A 1 81 ? 10.531 15.232 -3.202 1.00 62.91 81 SER A CA 1
ATOM 652 C C . SER A 1 81 ? 9.452 15.195 -2.112 1.00 62.91 81 SER A C 1
ATOM 654 O O . SER A 1 81 ? 9.467 14.306 -1.265 1.00 62.91 81 SER A O 1
ATOM 656 N N . GLU A 1 82 ? 8.477 16.107 -2.169 1.00 66.06 82 GLU A N 1
ATOM 657 C CA . GLU A 1 82 ? 7.254 16.075 -1.341 1.00 66.06 82 GLU A CA 1
ATOM 658 C C . GLU A 1 82 ? 6.192 15.095 -1.887 1.00 66.06 82 GLU A C 1
ATOM 660 O O . GLU A 1 82 ? 5.037 15.097 -1.452 1.00 66.06 82 GLU A O 1
ATOM 665 N N . GLU A 1 83 ? 6.551 14.270 -2.871 1.00 76.62 83 GLU A N 1
ATOM 666 C CA . GLU A 1 83 ? 5.627 13.346 -3.520 1.00 76.62 83 GLU A CA 1
ATOM 667 C C . GLU A 1 83 ? 5.231 12.170 -2.616 1.00 76.62 83 GLU A C 1
ATOM 669 O O . GLU A 1 83 ? 6.034 11.572 -1.894 1.00 76.62 83 GLU A O 1
ATOM 674 N N . HIS A 1 84 ? 3.950 11.807 -2.687 1.00 83.62 84 HIS A N 1
ATOM 675 C CA . HIS A 1 84 ? 3.407 10.648 -1.990 1.00 83.62 84 HIS A CA 1
ATOM 676 C C . HIS A 1 84 ? 3.828 9.348 -2.674 1.00 83.62 84 HIS A C 1
ATOM 678 O O . HIS A 1 84 ? 3.556 9.138 -3.856 1.00 83.62 84 HIS A O 1
ATOM 684 N N . GLN A 1 85 ? 4.395 8.426 -1.902 1.00 88.94 85 GLN A N 1
ATOM 685 C CA . GLN A 1 85 ? 4.645 7.059 -2.341 1.00 88.94 85 GLN A CA 1
ATOM 686 C C . GLN A 1 85 ? 3.375 6.229 -2.189 1.00 88.94 85 GLN A C 1
ATOM 688 O O . GLN A 1 85 ? 2.727 6.249 -1.138 1.00 88.94 85 GLN A O 1
ATOM 693 N N . LEU A 1 86 ? 3.037 5.448 -3.211 1.00 90.19 86 LEU A N 1
ATOM 694 C CA . LEU A 1 86 ? 1.976 4.457 -3.101 1.00 90.19 86 LEU A CA 1
ATOM 695 C C . LEU A 1 86 ? 2.458 3.282 -2.239 1.00 90.19 86 LEU A C 1
ATOM 697 O O . LEU A 1 86 ? 3.511 2.698 -2.509 1.00 90.19 86 LEU A O 1
ATOM 701 N N . VAL A 1 87 ? 1.689 2.933 -1.205 1.00 91.69 87 VAL A N 1
ATOM 702 C CA . VAL A 1 87 ? 2.020 1.814 -0.316 1.00 91.69 87 VAL A CA 1
ATOM 703 C C . VAL A 1 87 ? 1.539 0.511 -0.947 1.00 91.69 87 VAL A C 1
ATOM 705 O O . VAL A 1 87 ? 0.340 0.307 -1.104 1.00 91.69 87 VAL A O 1
ATOM 708 N N . PHE A 1 88 ? 2.457 -0.376 -1.311 1.00 89.38 88 PHE A N 1
ATOM 709 C CA . PHE A 1 88 ? 2.121 -1.688 -1.852 1.00 89.38 88 PHE A CA 1
ATOM 710 C C . PHE A 1 88 ? 2.112 -2.762 -0.770 1.00 89.38 88 PHE A C 1
ATOM 712 O O . PHE A 1 88 ? 2.939 -2.723 0.149 1.00 89.38 88 PHE A O 1
ATOM 719 N N . PRO A 1 89 ? 1.204 -3.742 -0.889 1.00 90.94 89 PRO A N 1
ATOM 720 C CA . PRO A 1 89 ? 1.210 -4.896 -0.017 1.00 90.94 89 PRO A CA 1
ATOM 721 C C . PRO A 1 89 ? 2.440 -5.767 -0.273 1.00 90.94 89 PRO A C 1
ATOM 723 O O . PRO A 1 89 ? 2.979 -5.851 -1.382 1.00 90.94 89 PRO A O 1
ATOM 726 N N . THR A 1 90 ? 2.886 -6.443 0.778 1.00 87.31 90 THR A N 1
ATOM 727 C CA . THR A 1 90 ? 4.126 -7.224 0.765 1.00 87.31 90 THR A CA 1
ATOM 728 C C . THR A 1 90 ? 4.097 -8.386 -0.231 1.00 87.31 90 THR A C 1
ATOM 730 O O . THR A 1 90 ? 5.134 -8.696 -0.822 1.00 87.31 90 THR A O 1
ATOM 733 N N . HIS A 1 91 ? 2.925 -8.979 -0.499 1.00 86.00 91 HIS A N 1
ATOM 734 C CA . HIS A 1 91 ? 2.768 -10.066 -1.477 1.00 86.00 91 HIS A CA 1
ATOM 735 C C . HIS A 1 91 ? 2.966 -9.631 -2.934 1.00 86.00 91 HIS A C 1
ATOM 737 O O . HIS A 1 91 ? 3.287 -10.468 -3.773 1.00 86.00 91 HIS A O 1
ATOM 743 N N . GLU A 1 92 ? 2.822 -8.342 -3.256 1.00 85.44 92 GLU A N 1
ATOM 744 C CA . GLU A 1 92 ? 3.050 -7.827 -4.616 1.00 85.44 92 GLU A CA 1
ATOM 745 C C . GLU A 1 92 ? 4.481 -7.338 -4.853 1.00 85.44 92 GLU A C 1
ATOM 747 O O . GLU A 1 92 ? 4.864 -7.064 -5.993 1.00 85.44 92 GLU A O 1
ATOM 752 N N . ARG A 1 93 ? 5.300 -7.268 -3.797 1.00 83.25 93 ARG A N 1
ATOM 753 C CA . ARG A 1 93 ? 6.669 -6.741 -3.844 1.00 83.25 93 ARG A CA 1
ATOM 754 C C . ARG A 1 93 ? 7.495 -7.346 -4.978 1.00 83.25 93 ARG A C 1
ATOM 756 O O . ARG A 1 93 ? 8.136 -6.618 -5.729 1.00 83.25 93 ARG A O 1
ATOM 763 N N . GLU A 1 94 ? 7.490 -8.671 -5.104 1.00 80.06 94 GLU A N 1
ATOM 764 C CA . GLU A 1 94 ? 8.295 -9.355 -6.120 1.00 80.06 94 GLU A CA 1
ATOM 765 C C . GLU A 1 94 ? 7.824 -9.060 -7.543 1.00 80.06 94 GLU A C 1
ATOM 767 O O . GLU A 1 94 ? 8.647 -8.953 -8.449 1.00 80.06 94 GLU A O 1
ATOM 772 N N . GLN A 1 95 ? 6.513 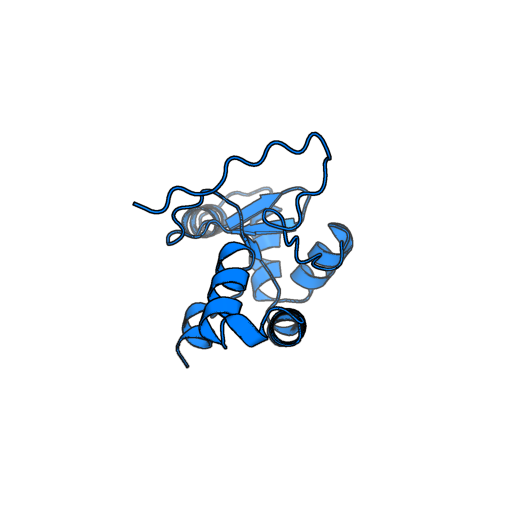-8.912 -7.746 1.00 78.50 95 GLN A N 1
ATOM 773 C CA . GLN A 1 95 ? 5.963 -8.605 -9.061 1.00 78.50 95 GLN A CA 1
ATOM 774 C C . GLN A 1 95 ? 6.393 -7.210 -9.511 1.00 78.50 95 GLN A C 1
ATOM 776 O O . GLN A 1 95 ? 6.884 -7.056 -10.621 1.00 78.50 95 GLN A O 1
ATOM 781 N N . ILE A 1 96 ? 6.300 -6.221 -8.620 1.00 75.06 96 ILE A N 1
ATOM 782 C CA . ILE A 1 96 ? 6.722 -4.844 -8.903 1.00 75.06 96 ILE A CA 1
ATOM 783 C C . ILE A 1 96 ? 8.202 -4.801 -9.271 1.00 75.06 96 ILE A C 1
ATOM 785 O O . ILE A 1 96 ? 8.584 -4.108 -10.211 1.00 75.06 96 ILE A O 1
ATOM 789 N N . LEU A 1 97 ? 9.036 -5.545 -8.544 1.00 72.31 97 LEU A N 1
ATOM 790 C CA . LEU A 1 97 ? 10.466 -5.608 -8.822 1.00 72.31 97 LEU A CA 1
ATOM 791 C C . LEU A 1 97 ? 10.744 -6.219 -10.191 1.00 72.31 97 LEU A C 1
ATOM 793 O O . LEU A 1 97 ? 11.522 -5.637 -10.939 1.00 72.31 97 LEU A O 1
ATOM 797 N N . ARG A 1 98 ? 10.084 -7.331 -10.542 1.00 71.06 98 ARG A N 1
ATOM 798 C CA . ARG A 1 98 ? 10.189 -7.932 -11.881 1.00 71.06 98 ARG A CA 1
ATOM 799 C C . ARG A 1 98 ? 9.767 -6.947 -12.967 1.00 71.06 98 ARG A C 1
ATOM 801 O O . ARG A 1 98 ? 10.538 -6.699 -13.885 1.00 71.06 98 ARG A O 1
ATOM 808 N N . ASP A 1 99 ? 8.610 -6.309 -12.809 1.00 68.56 99 ASP A N 1
ATOM 809 C CA . ASP A 1 99 ? 8.071 -5.362 -13.793 1.00 68.56 99 ASP A CA 1
ATOM 810 C C . ASP A 1 99 ? 9.015 -4.170 -14.040 1.00 68.56 99 ASP A C 1
ATOM 812 O O . ASP A 1 99 ? 9.122 -3.670 -15.159 1.00 68.56 99 ASP A O 1
ATOM 816 N N . HIS A 1 100 ? 9.725 -3.713 -13.003 1.00 64.94 100 HIS A N 1
ATOM 817 C CA . HIS A 1 100 ? 10.659 -2.590 -13.106 1.00 64.94 100 HIS A CA 1
ATOM 818 C C . HIS A 1 100 ? 12.080 -3.014 -13.512 1.00 64.94 100 HIS A C 1
ATOM 820 O O . HIS A 1 100 ? 12.790 -2.215 -14.123 1.00 64.94 100 HIS A O 1
ATOM 826 N N . HIS A 1 101 ? 12.492 -4.246 -13.201 1.00 61.00 101 HIS A N 1
ATOM 827 C CA . HIS A 1 101 ? 13.785 -4.817 -13.581 1.00 61.00 101 HIS A CA 1
ATOM 828 C C . HIS A 1 101 ? 13.812 -5.286 -15.043 1.00 61.00 101 HIS A C 1
ATOM 830 O O . HIS A 1 101 ? 14.816 -5.105 -15.724 1.00 61.00 101 HIS A O 1
ATOM 836 N N . ASP A 1 102 ? 12.713 -5.842 -15.554 1.00 52.78 102 ASP A N 1
ATOM 837 C CA . ASP A 1 102 ? 12.635 -6.369 -16.924 1.00 52.78 102 ASP A CA 1
ATOM 838 C C . ASP A 1 102 ? 12.262 -5.288 -17.956 1.00 52.78 102 ASP A C 1
ATOM 840 O O . ASP A 1 102 ? 12.172 -5.548 -19.159 1.00 52.78 102 ASP A O 1
ATOM 844 N N . ALA A 1 103 ? 12.078 -4.040 -17.511 1.00 54.19 103 ALA A N 1
ATOM 845 C CA . ALA A 1 103 ? 11.865 -2.911 -18.401 1.00 54.19 103 ALA A CA 1
ATOM 846 C C . ALA A 1 103 ? 13.105 -2.704 -19.303 1.00 54.19 103 ALA A C 1
ATOM 848 O O . ALA A 1 103 ? 14.228 -2.674 -18.794 1.00 54.19 103 ALA A O 1
ATOM 849 N N . PRO A 1 104 ? 12.952 -2.428 -20.617 1.00 48.34 104 PRO A N 1
ATOM 850 C CA . PRO A 1 104 ? 14.072 -2.255 -21.560 1.00 48.34 104 PRO A CA 1
ATOM 851 C C . PRO A 1 104 ? 15.119 -1.200 -21.152 1.00 48.34 104 PRO A C 1
ATOM 853 O O . PRO A 1 104 ? 16.215 -1.151 -21.700 1.00 48.34 104 PRO A O 1
ATOM 856 N N . THR A 1 105 ? 14.779 -0.332 -20.196 1.00 50.78 105 THR A N 1
ATOM 857 C CA . THR A 1 105 ? 15.630 0.747 -19.678 1.00 50.78 105 THR A CA 1
ATOM 858 C C . THR A 1 105 ? 16.418 0.374 -18.418 1.00 50.78 105 THR A C 1
ATOM 860 O O . THR A 1 105 ? 17.319 1.123 -18.038 1.00 50.78 105 THR A O 1
ATOM 863 N N . ALA A 1 106 ? 16.130 -0.769 -17.787 1.00 50.78 106 ALA A N 1
ATOM 864 C CA . ALA A 1 106 ? 16.858 -1.265 -16.618 1.00 50.78 106 ALA A CA 1
ATOM 865 C C . ALA A 1 106 ? 18.313 -1.636 -16.958 1.00 50.78 106 ALA A C 1
ATOM 867 O O . ALA A 1 106 ? 19.217 -1.440 -16.144 1.00 50.78 106 ALA A O 1
ATOM 868 N N . GLY A 1 107 ? 18.562 -2.047 -18.209 1.00 46.59 107 GLY A N 1
ATOM 869 C CA . GLY A 1 107 ? 19.893 -2.387 -18.720 1.00 46.59 107 GLY A CA 1
ATOM 870 C C . GLY A 1 107 ? 20.920 -1.246 -18.686 1.00 46.59 107 GLY A C 1
ATOM 871 O O . GLY A 1 107 ? 22.114 -1.518 -18.751 1.00 46.59 107 GLY A O 1
ATOM 872 N N . HIS A 1 108 ? 20.495 0.018 -18.541 1.00 51.69 108 HIS A N 1
ATOM 873 C CA . HIS A 1 108 ? 21.413 1.162 -18.428 1.00 51.69 108 HIS A CA 1
ATOM 874 C C . HIS A 1 108 ? 21.779 1.557 -16.989 1.00 51.69 108 HIS A C 1
ATOM 876 O O . HIS A 1 108 ? 22.734 2.307 -16.810 1.00 51.69 108 HIS A O 1
ATOM 882 N N . TYR A 1 109 ? 21.044 1.093 -15.974 1.00 50.41 109 TYR A N 1
ATOM 883 C CA . TYR A 1 109 ? 21.158 1.616 -14.603 1.00 50.41 109 TYR A CA 1
ATOM 884 C C . TYR A 1 109 ? 21.572 0.579 -13.547 1.00 50.41 109 TYR A C 1
ATOM 886 O O . TYR A 1 109 ? 21.848 0.959 -12.408 1.00 50.41 109 TYR A O 1
ATOM 894 N N . GLY A 1 110 ? 21.621 -0.710 -13.898 1.00 57.53 110 GLY A N 1
ATOM 895 C CA . GLY A 1 110 ? 21.859 -1.787 -12.932 1.00 57.53 110 GLY A CA 1
ATOM 896 C C . GLY A 1 110 ? 20.728 -1.924 -11.897 1.00 57.53 110 GLY A C 1
ATOM 897 O O . GLY A 1 110 ? 19.678 -1.280 -11.994 1.00 57.53 110 GLY A O 1
ATOM 898 N N . GLY A 1 111 ? 20.938 -2.774 -10.885 1.00 55.12 111 GLY A N 1
ATOM 899 C CA . GLY A 1 111 ? 19.965 -2.992 -9.803 1.00 55.12 111 GLY A CA 1
ATOM 900 C C . GLY A 1 111 ? 19.692 -1.731 -8.971 1.00 55.12 111 GLY A C 1
ATOM 901 O O . GLY A 1 111 ? 18.538 -1.422 -8.677 1.00 55.12 111 GLY A O 1
ATOM 902 N N . GLU A 1 112 ? 20.727 -0.938 -8.676 1.00 56.28 112 GLU A N 1
ATOM 903 C CA . GLU A 1 112 ? 20.626 0.260 -7.826 1.00 56.28 112 GLU A CA 1
ATOM 904 C C . GLU A 1 112 ? 19.745 1.366 -8.429 1.00 56.28 112 GLU A C 1
ATOM 906 O O . GLU A 1 112 ? 18.924 1.960 -7.726 1.00 56.28 112 GLU A O 1
ATOM 911 N N . GLY A 1 113 ? 19.840 1.639 -9.737 1.00 59.91 113 GLY A N 1
ATOM 912 C CA . GLY A 1 113 ? 19.011 2.684 -10.349 1.00 59.91 113 GLY A CA 1
ATOM 913 C C . GLY A 1 113 ? 17.549 2.273 -10.560 1.00 59.91 113 GLY A C 1
ATOM 914 O O . GLY A 1 113 ? 16.670 3.137 -10.598 1.00 59.91 113 GLY A O 1
ATOM 915 N N . THR A 1 114 ? 17.268 0.969 -10.624 1.00 63.53 114 THR A N 1
ATOM 916 C CA . THR A 1 114 ? 15.897 0.435 -10.613 1.00 63.53 114 THR A CA 1
ATOM 917 C C . THR A 1 114 ? 15.274 0.601 -9.227 1.00 63.53 114 THR A C 1
ATOM 919 O O . THR A 1 114 ? 14.159 1.110 -9.105 1.00 63.53 114 THR A O 1
ATOM 922 N N . LEU A 1 115 ? 16.024 0.282 -8.168 1.00 65.38 115 LEU A N 1
ATOM 923 C CA . LEU A 1 115 ? 15.568 0.421 -6.784 1.00 65.38 115 LEU A CA 1
ATOM 924 C C . LEU A 1 115 ? 15.328 1.880 -6.390 1.00 65.38 115 LEU A C 1
ATOM 926 O O . LEU A 1 115 ? 14.291 2.165 -5.797 1.00 65.38 115 LEU A O 1
ATOM 930 N N . ASN A 1 116 ? 16.202 2.809 -6.793 1.00 67.50 116 ASN A N 1
ATOM 931 C CA . ASN A 1 116 ? 16.007 4.237 -6.521 1.00 67.50 116 ASN A CA 1
ATOM 932 C C . ASN A 1 116 ? 14.729 4.789 -7.189 1.00 67.50 116 ASN A C 1
ATOM 934 O O . ASN A 1 116 ? 14.035 5.648 -6.653 1.00 67.50 116 ASN A O 1
ATOM 938 N N . ARG A 1 117 ? 14.366 4.282 -8.375 1.00 72.38 117 ARG A N 1
ATOM 939 C CA . ARG A 1 117 ? 13.107 4.665 -9.040 1.00 72.38 117 ARG A CA 1
ATOM 940 C C . ARG A 1 117 ? 11.888 4.116 -8.311 1.00 72.38 117 ARG A C 1
ATOM 942 O O . ARG A 1 117 ? 10.916 4.850 -8.137 1.00 72.38 117 ARG A O 1
ATOM 949 N N . ILE A 1 118 ? 11.951 2.861 -7.867 1.00 76.31 118 ILE A N 1
ATOM 950 C CA . ILE A 1 118 ? 10.876 2.237 -7.091 1.00 76.31 118 ILE A CA 1
ATOM 951 C C . ILE A 1 118 ? 10.714 2.976 -5.763 1.00 76.31 118 ILE A C 1
ATOM 953 O O . ILE A 1 118 ? 9.600 3.361 -5.435 1.00 76.31 118 ILE A O 1
ATOM 957 N N . SER A 1 119 ? 11.801 3.276 -5.047 1.00 75.56 119 SER A N 1
ATOM 958 C CA . SER A 1 119 ? 11.753 4.008 -3.777 1.00 75.56 119 SER A CA 1
ATOM 959 C C . SER A 1 119 ? 11.318 5.459 -3.904 1.00 75.56 119 SER A C 1
ATOM 961 O O . SER A 1 119 ? 11.029 6.066 -2.890 1.00 75.56 119 SER A O 1
ATOM 963 N N . ASN A 1 120 ? 11.244 6.046 -5.096 1.00 77.56 120 ASN A N 1
ATOM 964 C CA . ASN A 1 120 ? 10.663 7.382 -5.251 1.00 77.56 120 ASN A CA 1
ATOM 965 C C . ASN A 1 120 ? 9.138 7.348 -5.413 1.00 77.56 120 ASN A C 1
ATOM 967 O O . ASN A 1 120 ? 8.474 8.329 -5.109 1.00 77.56 120 ASN A O 1
ATOM 971 N N . ARG A 1 121 ? 8.566 6.229 -5.876 1.00 80.44 121 ARG A N 1
ATOM 972 C CA . ARG A 1 121 ? 7.129 6.125 -6.199 1.00 80.44 121 ARG A CA 1
ATOM 973 C C . ARG A 1 121 ? 6.364 5.143 -5.322 1.00 80.44 121 ARG A C 1
ATOM 975 O O . ARG A 1 121 ? 5.149 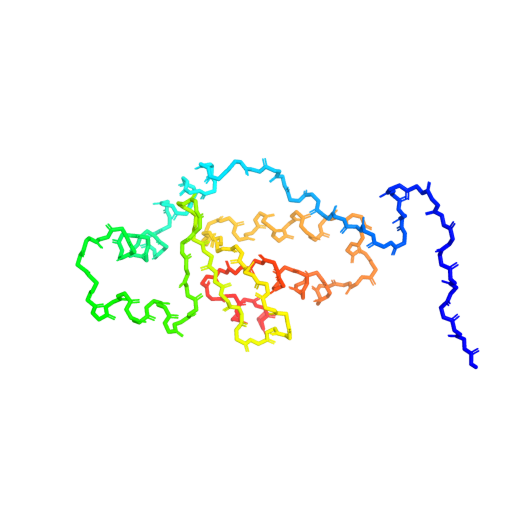5.267 -5.181 1.00 80.44 121 ARG A O 1
ATOM 982 N N . TYR A 1 122 ? 7.064 4.178 -4.742 1.00 84.75 122 TYR A N 1
ATOM 983 C CA . TYR A 1 122 ? 6.499 3.038 -4.038 1.00 84.75 122 TYR A CA 1
ATOM 984 C C . TYR A 1 122 ? 7.147 2.850 -2.680 1.00 84.75 122 TYR A C 1
ATOM 986 O O . TYR A 1 122 ? 8.339 3.090 -2.491 1.00 84.75 122 TYR A O 1
ATOM 994 N N . TYR A 1 123 ? 6.338 2.370 -1.746 1.00 87.69 123 TYR A N 1
ATOM 995 C CA . TYR A 1 123 ? 6.771 1.960 -0.424 1.00 87.69 123 TYR A CA 1
ATOM 996 C C . TYR A 1 123 ? 6.146 0.612 -0.070 1.00 87.69 123 TYR A C 1
ATOM 998 O O . TYR A 1 123 ? 5.000 0.352 -0.417 1.00 87.69 123 TYR A O 1
ATOM 1006 N N . PHE A 1 124 ? 6.869 -0.232 0.659 1.00 88.38 124 PHE A N 1
ATOM 1007 C CA . PHE A 1 124 ? 6.323 -1.432 1.294 1.00 88.38 124 PHE A CA 1
ATOM 1008 C C . PHE A 1 124 ? 7.022 -1.669 2.637 1.00 88.38 124 PHE A C 1
ATOM 1010 O O . PHE A 1 124 ? 8.155 -1.212 2.852 1.00 88.38 124 PHE A O 1
ATOM 1017 N N . THR A 1 125 ? 6.372 -2.382 3.562 1.00 84.94 125 THR A N 1
ATOM 1018 C CA . THR A 1 125 ? 6.989 -2.683 4.860 1.00 84.94 125 THR A CA 1
ATOM 1019 C C . THR A 1 125 ? 8.295 -3.452 4.659 1.00 84.94 125 THR A C 1
ATOM 1021 O O . THR A 1 125 ? 8.366 -4.436 3.926 1.00 84.94 125 THR A O 1
ATOM 1024 N N . GLY A 1 126 ? 9.363 -2.999 5.320 1.00 80.94 126 GLY A N 1
ATOM 1025 C CA . GLY A 1 126 ? 10.675 -3.643 5.231 1.00 80.94 126 GLY A CA 1
ATOM 1026 C C . GLY A 1 126 ? 11.477 -3.284 3.977 1.00 80.94 126 GLY A C 1
ATOM 1027 O O . GLY A 1 126 ? 12.552 -3.847 3.789 1.00 80.94 126 GLY A O 1
ATOM 1028 N N . MET A 1 127 ? 11.028 -2.317 3.170 1.00 81.06 127 MET A N 1
ATOM 1029 C CA . MET A 1 127 ? 11.717 -1.885 1.948 1.00 81.06 127 MET A CA 1
ATOM 1030 C C . MET A 1 127 ? 13.199 -1.560 2.145 1.00 81.06 127 MET A C 1
ATOM 1032 O O . MET A 1 127 ? 14.023 -2.053 1.388 1.00 81.06 127 MET A O 1
ATOM 1036 N N . ARG A 1 128 ? 13.575 -0.814 3.195 1.00 74.06 128 ARG A N 1
ATOM 1037 C CA . ARG A 1 128 ? 14.995 -0.513 3.463 1.00 74.06 128 ARG A CA 1
ATOM 1038 C C . ARG A 1 128 ? 15.838 -1.773 3.680 1.00 74.06 128 ARG A C 1
ATOM 1040 O O . ARG A 1 128 ? 16.933 -1.860 3.141 1.00 74.06 128 ARG A O 1
ATOM 1047 N N . LYS A 1 129 ? 15.322 -2.741 4.450 1.00 74.06 129 LYS A N 1
ATOM 1048 C CA . LYS A 1 129 ? 16.009 -4.022 4.688 1.00 74.06 129 LYS A CA 1
ATOM 1049 C C . LYS A 1 129 ? 16.148 -4.806 3.389 1.00 74.06 129 LYS A C 1
ATOM 1051 O O . LYS A 1 129 ? 17.209 -5.332 3.129 1.00 74.06 129 LYS A O 1
ATOM 1056 N N . PHE A 1 130 ? 15.099 -4.812 2.572 1.00 69.00 130 PHE A N 1
ATOM 1057 C CA . PHE A 1 130 ? 15.096 -5.491 1.282 1.00 69.00 130 PHE A CA 1
ATOM 1058 C C . PHE A 1 130 ? 16.036 -4.855 0.243 1.00 69.00 130 PHE A C 1
ATOM 1060 O O . PHE A 1 130 ? 16.513 -5.546 -0.638 1.00 69.00 130 PHE A O 1
ATOM 1067 N N . ILE A 1 131 ? 16.279 -3.542 0.313 1.00 63.44 131 ILE A N 1
ATOM 1068 C CA . ILE A 1 131 ? 17.196 -2.834 -0.601 1.00 63.44 131 ILE A CA 1
ATOM 1069 C C . ILE A 1 131 ? 18.667 -3.019 -0.198 1.00 63.44 131 ILE A C 1
ATOM 1071 O O . ILE A 1 131 ? 19.548 -2.881 -1.038 1.00 63.44 131 ILE A O 1
ATOM 1075 N N . THR A 1 132 ? 18.934 -3.257 1.088 1.00 56.50 132 THR A N 1
ATOM 1076 C CA . THR A 1 132 ? 20.301 -3.289 1.641 1.00 56.50 132 THR A CA 1
ATOM 1077 C C . THR A 1 132 ? 20.888 -4.708 1.699 1.00 56.50 132 THR A C 1
ATOM 1079 O O . THR A 1 132 ? 22.075 -4.847 1.978 1.00 56.50 132 THR A O 1
ATOM 1082 N N . ASP A 1 133 ? 20.066 -5.735 1.471 1.00 47.28 133 ASP A N 1
ATOM 1083 C CA . ASP A 1 133 ? 20.417 -7.167 1.488 1.00 47.28 133 ASP A CA 1
ATOM 1084 C C . ASP A 1 133 ? 20.495 -7.704 0.049 1.00 47.28 133 ASP A C 1
ATOM 1086 O O . ASP A 1 133 ? 21.457 -8.437 -0.270 1.00 47.28 133 ASP A O 1
#